Protein AF-C0QJQ2-F1 (afdb_monomer_lite)

Radius of gyration: 21.98 Å; chains: 1; bounding box: 46×37×66 Å

Secondary structure (DSSP, 8-state):
----HHHHHHHHHHHHHHHHHHHHHHHHHHHHHHHHSHHHHHHHS-HHHHHHHHHHHHHHHHHHHHHHHHHHHHHHHHHHHHHHHH-----GGGGTS-HHHHHHHHHHHHHHHHHHHHHHHHHHHHHHHHHHHHHHHS---

Foldseek 3Di:
DPPPVLVVLVVLLVVLVVQLVVLLVVLLVVLVVLLVCLPVCCVVDPLVVVLVVLVVSLVVSLVSNVVSLVSNVVSVVVSVVVCVVPDPDPPVPVVPDDPVVVVCVSCVVSVVSNCSSVVSSVVSSVSSVVSVVVCVVCVPD

Sequence (141 aa):
MDVDCLAFFQDRMSRAYEEQIWAVAIVAGMNAFIATQEGQLLEAFKYRTTVICVSFISILAILFVWSRHLIFIHYDAIVKTAFVKEANYSINFKQAIPAYLEFLVRISGVSFYTVVILGMAIIAIKRLYLQNKQNVAEPSA

Structure (mmCIF, N/CA/C/O backbone):
data_AF-C0QJQ2-F1
#
_entry.id   AF-C0QJQ2-F1
#
loop_
_atom_site.group_PDB
_atom_site.id
_atom_site.type_symbol
_atom_site.label_atom_id
_atom_site.label_alt_id
_atom_site.label_comp_id
_atom_site.label_asym_id
_atom_site.label_entity_id
_atom_site.label_seq_id
_atom_site.pdbx_PDB_ins_code
_atom_site.Cartn_x
_atom_site.Cartn_y
_atom_site.Cartn_z
_atom_site.occupancy
_atom_site.B_iso_or_equiv
_atom_site.auth_seq_id
_atom_site.auth_comp_id
_atom_site.auth_asym_id
_atom_site.auth_atom_id
_atom_site.pdbx_PDB_model_num
ATOM 1 N N . MET A 1 1 ? 19.125 -17.039 -31.290 1.00 41.16 1 MET A N 1
ATOM 2 C CA . MET A 1 1 ? 17.825 -16.595 -30.753 1.00 41.16 1 MET A CA 1
ATOM 3 C C . MET A 1 1 ? 18.137 -15.390 -29.899 1.00 41.16 1 MET A C 1
ATOM 5 O O . MET A 1 1 ? 18.496 -15.563 -28.741 1.00 41.16 1 MET A O 1
ATOM 9 N N . ASP A 1 2 ? 18.119 -14.202 -30.496 1.00 47.88 2 ASP A N 1
ATOM 10 C CA . ASP A 1 2 ? 18.153 -12.977 -29.709 1.00 47.88 2 ASP A CA 1
ATOM 11 C C . ASP A 1 2 ? 16.821 -12.924 -28.978 1.00 47.88 2 ASP A C 1
ATOM 13 O O . ASP A 1 2 ? 15.770 -12.693 -29.575 1.00 47.88 2 ASP A O 1
ATOM 17 N N . VAL A 1 3 ? 16.844 -13.284 -27.695 1.00 55.41 3 VAL A N 1
ATOM 18 C CA . VAL A 1 3 ? 15.756 -12.907 -26.803 1.00 55.41 3 VAL A CA 1
ATOM 19 C C . VAL A 1 3 ? 15.685 -11.398 -26.930 1.00 55.41 3 VAL A C 1
ATOM 21 O O . VAL A 1 3 ? 16.677 -10.726 -26.655 1.00 55.41 3 VAL A O 1
ATOM 24 N N . ASP A 1 4 ? 14.555 -10.892 -27.413 1.00 77.00 4 ASP A N 1
ATOM 25 C CA . ASP A 1 4 ? 14.308 -9.462 -27.497 1.00 77.00 4 ASP A CA 1
ATOM 26 C C . ASP A 1 4 ? 14.350 -8.909 -26.064 1.00 77.00 4 ASP A C 1
ATOM 28 O O . ASP A 1 4 ? 13.375 -8.961 -25.308 1.00 77.00 4 ASP A O 1
ATOM 32 N N . CYS A 1 5 ? 15.547 -8.495 -25.638 1.00 72.31 5 CYS A N 1
ATOM 33 C CA . CYS A 1 5 ? 15.831 -8.041 -24.283 1.00 72.31 5 CYS A CA 1
ATOM 34 C C . CYS A 1 5 ? 14.902 -6.884 -23.908 1.00 72.31 5 CYS A C 1
ATOM 36 O O . CYS A 1 5 ? 14.508 -6.758 -22.749 1.00 72.31 5 CYS A O 1
ATOM 38 N N . LEU A 1 6 ? 14.505 -6.077 -24.896 1.00 75.56 6 LEU A N 1
ATOM 39 C CA . LEU A 1 6 ? 13.542 -5.007 -24.718 1.00 75.56 6 LEU A CA 1
ATOM 40 C C . LEU A 1 6 ? 12.157 -5.558 -24.362 1.00 75.56 6 LEU A C 1
ATOM 42 O O . LEU A 1 6 ? 11.566 -5.092 -23.388 1.00 75.56 6 LEU A O 1
ATOM 46 N N . ALA A 1 7 ? 11.668 -6.568 -25.085 1.00 80.56 7 ALA A N 1
ATOM 47 C CA . ALA A 1 7 ? 10.395 -7.219 -24.775 1.00 80.56 7 ALA A CA 1
ATOM 48 C C . ALA A 1 7 ? 10.395 -7.842 -23.366 1.00 80.56 7 ALA A C 1
ATOM 50 O O . ALA A 1 7 ? 9.421 -7.709 -22.625 1.00 80.56 7 ALA A O 1
ATOM 51 N N . PHE A 1 8 ? 11.510 -8.452 -22.948 1.00 81.69 8 PHE A N 1
ATOM 52 C CA . PHE A 1 8 ? 11.658 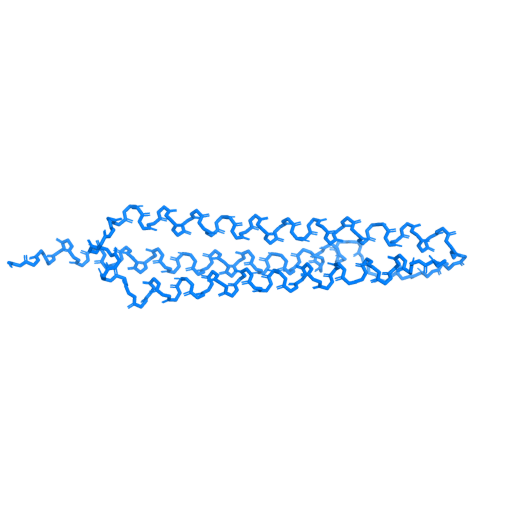-8.974 -21.585 1.00 81.69 8 PHE A CA 1
ATOM 53 C C . PHE A 1 8 ? 11.590 -7.866 -20.518 1.00 81.69 8 PHE A C 1
ATOM 55 O O . PHE A 1 8 ? 10.910 -8.020 -19.499 1.00 81.69 8 PHE A O 1
ATOM 62 N N . PHE A 1 9 ? 12.259 -6.729 -20.739 1.00 80.69 9 PHE A N 1
ATOM 63 C CA . PHE A 1 9 ? 12.199 -5.597 -19.810 1.00 80.69 9 PHE A CA 1
ATOM 64 C C . PHE A 1 9 ? 10.805 -4.963 -19.757 1.00 80.69 9 PHE A C 1
ATOM 66 O O . PHE A 1 9 ? 10.343 -4.606 -18.672 1.00 80.69 9 PHE A O 1
ATOM 73 N N . GLN A 1 10 ? 10.112 -4.869 -20.893 1.00 80.19 10 GLN A N 1
ATOM 74 C CA . GLN A 1 10 ? 8.731 -4.388 -20.958 1.00 80.19 10 GLN A CA 1
ATOM 75 C C . GLN A 1 10 ? 7.762 -5.299 -20.192 1.00 80.19 10 GLN A C 1
ATOM 77 O O . GLN A 1 10 ? 6.986 -4.794 -19.379 1.00 80.19 10 GLN A O 1
ATOM 82 N N . ASP A 1 11 ? 7.855 -6.625 -20.357 1.00 85.88 11 ASP A N 1
ATOM 83 C CA . ASP A 1 11 ? 7.065 -7.589 -19.572 1.00 85.88 11 ASP A CA 1
ATOM 84 C C . ASP A 1 11 ? 7.326 -7.426 -18.068 1.00 85.88 11 ASP A C 1
ATOM 86 O O . ASP A 1 11 ? 6.391 -7.352 -17.266 1.00 85.88 11 ASP A O 1
ATOM 90 N N . ARG A 1 12 ? 8.593 -7.271 -17.659 1.00 83.69 12 ARG A N 1
ATOM 91 C CA . ARG A 1 12 ? 8.919 -7.058 -16.243 1.00 83.69 12 ARG A CA 1
ATOM 92 C C . ARG A 1 12 ? 8.395 -5.751 -15.672 1.00 83.69 12 ARG A C 1
ATOM 94 O O . ARG A 1 12 ? 7.952 -5.759 -14.523 1.00 83.69 12 ARG A O 1
ATOM 101 N N . MET A 1 13 ? 8.395 -4.669 -16.445 1.00 80.44 13 MET A N 1
ATOM 102 C CA . MET A 1 13 ? 7.765 -3.416 -16.027 1.00 80.44 13 MET A CA 1
ATOM 103 C C . MET A 1 13 ? 6.247 -3.572 -15.862 1.00 80.44 13 MET A C 1
ATOM 105 O O . MET A 1 13 ? 5.710 -3.115 -14.854 1.00 80.44 13 MET A O 1
ATOM 109 N N . SER A 1 14 ? 5.569 -4.264 -16.789 1.00 85.25 14 SER A N 1
ATOM 110 C CA . SER A 1 14 ? 4.122 -4.521 -16.694 1.00 85.25 14 SER A CA 1
ATOM 111 C C . SER A 1 14 ? 3.771 -5.329 -15.444 1.00 85.25 14 SER A C 1
ATOM 113 O O . SER A 1 14 ? 2.904 -4.938 -14.664 1.00 85.25 14 SER A O 1
ATOM 115 N N . A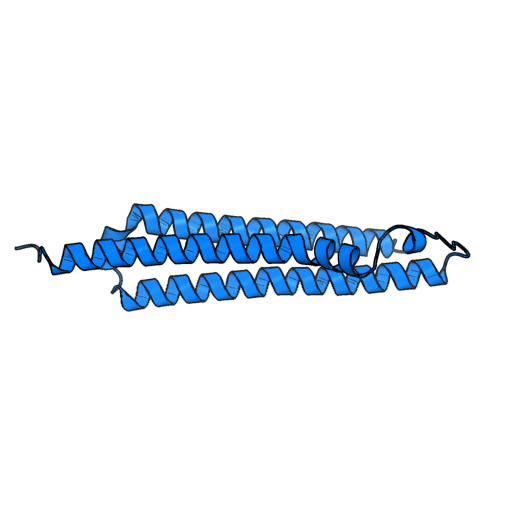RG A 1 15 ? 4.507 -6.417 -15.185 1.00 86.75 15 ARG A N 1
ATOM 116 C CA . ARG A 1 15 ? 4.280 -7.252 -13.995 1.00 86.75 15 ARG A CA 1
ATOM 117 C C . ARG A 1 15 ? 4.531 -6.497 -12.695 1.00 86.75 15 ARG A C 1
ATOM 119 O O . ARG A 1 15 ? 3.767 -6.653 -11.751 1.00 86.75 15 ARG A O 1
ATOM 126 N N . ALA A 1 16 ? 5.570 -5.660 -12.643 1.00 83.75 16 ALA A N 1
ATOM 127 C CA . ALA A 1 16 ? 5.857 -4.853 -11.458 1.00 83.75 16 ALA A CA 1
ATOM 128 C C . ALA A 1 16 ? 4.707 -3.888 -11.125 1.00 83.75 16 ALA A C 1
ATOM 130 O O . ALA A 1 16 ? 4.408 -3.674 -9.950 1.00 83.75 16 ALA A O 1
ATOM 131 N N . TYR A 1 17 ? 4.049 -3.336 -12.147 1.00 82.94 17 TYR A N 1
ATOM 132 C CA . TYR A 1 17 ? 2.863 -2.501 -11.984 1.00 82.94 17 TYR A CA 1
ATOM 133 C C . TYR A 1 17 ? 1.649 -3.302 -11.483 1.00 82.94 17 TYR A C 1
ATOM 135 O O . TYR A 1 17 ? 1.009 -2.905 -10.508 1.00 82.94 17 TYR A O 1
ATOM 143 N N . GLU A 1 18 ? 1.365 -4.463 -12.078 1.00 88.25 18 GLU A N 1
ATOM 144 C CA . GLU A 1 18 ? 0.281 -5.350 -11.626 1.00 88.25 18 GLU A CA 1
ATOM 145 C C . GLU A 1 18 ? 0.466 -5.795 -10.169 1.00 88.25 18 GLU A C 1
ATOM 147 O O . GLU A 1 18 ? -0.480 -5.776 -9.379 1.00 88.25 18 GLU A O 1
ATOM 152 N N . GLU A 1 19 ? 1.695 -6.140 -9.779 1.00 87.06 19 GLU A N 1
ATOM 153 C CA . GLU A 1 19 ? 2.040 -6.512 -8.405 1.00 87.06 19 GLU A CA 1
ATOM 154 C C . GLU A 1 19 ? 1.733 -5.377 -7.410 1.00 87.06 19 GLU A C 1
ATOM 156 O O . GLU A 1 19 ? 1.251 -5.646 -6.307 1.00 87.06 19 GLU A O 1
ATOM 161 N N . GLN A 1 20 ? 1.961 -4.109 -7.781 1.00 88.12 20 GLN A N 1
ATOM 162 C CA . GLN A 1 20 ? 1.605 -2.954 -6.944 1.00 88.12 20 GLN A CA 1
ATOM 163 C C . GLN A 1 20 ? 0.089 -2.830 -6.757 1.00 88.12 20 GLN A C 1
ATOM 165 O O . GLN A 1 20 ? -0.364 -2.628 -5.628 1.00 88.12 20 GLN A O 1
ATOM 170 N N . ILE A 1 21 ? -0.694 -2.984 -7.831 1.00 89.00 21 ILE A N 1
ATOM 171 C CA . ILE A 1 21 ? -2.163 -2.942 -7.762 1.00 89.00 21 ILE A CA 1
ATOM 172 C C . ILE A 1 21 ? -2.679 -4.037 -6.830 1.00 89.00 21 ILE A C 1
ATOM 174 O O . ILE A 1 21 ? -3.484 -3.759 -5.940 1.00 89.00 21 ILE A O 1
ATOM 178 N N . TRP A 1 22 ? -2.193 -5.268 -6.998 1.00 91.12 22 TRP A N 1
ATOM 179 C CA . TRP A 1 22 ? -2.605 -6.392 -6.162 1.00 91.12 22 TRP A CA 1
ATOM 180 C C . TRP A 1 22 ? -2.245 -6.188 -4.693 1.00 91.12 22 TRP A C 1
ATOM 182 O O . TRP A 1 22 ? -3.075 -6.455 -3.826 1.00 91.12 22 TRP A O 1
ATOM 192 N N . ALA A 1 23 ? -1.057 -5.657 -4.396 1.00 88.81 23 ALA A N 1
ATOM 193 C CA . ALA A 1 23 ? -0.673 -5.334 -3.024 1.00 88.81 23 ALA A CA 1
ATOM 194 C C . ALA A 1 23 ? -1.642 -4.325 -2.385 1.00 88.81 23 ALA A C 1
ATOM 196 O O . ALA A 1 23 ? -2.105 -4.531 -1.262 1.00 88.81 23 ALA A O 1
ATOM 197 N N . VAL A 1 24 ? -2.005 -3.265 -3.112 1.00 91.06 24 VAL A N 1
ATOM 198 C CA . VAL A 1 24 ? -2.963 -2.256 -2.633 1.00 91.06 24 VAL A CA 1
ATOM 199 C C . VAL A 1 24 ? -4.355 -2.862 -2.445 1.00 91.06 24 VAL A C 1
ATOM 201 O O . VAL A 1 24 ? -4.989 -2.605 -1.422 1.00 91.06 24 VAL A O 1
ATOM 204 N N . ALA A 1 25 ? -4.814 -3.703 -3.375 1.00 91.56 25 ALA A N 1
ATOM 205 C CA . ALA A 1 25 ? -6.110 -4.375 -3.291 1.00 91.56 25 ALA A CA 1
ATOM 206 C C . ALA A 1 25 ? -6.203 -5.320 -2.080 1.00 91.56 25 ALA A C 1
ATOM 208 O O . ALA A 1 25 ? -7.208 -5.309 -1.370 1.00 91.56 25 ALA A O 1
ATOM 209 N N . ILE A 1 26 ? -5.144 -6.087 -1.797 1.00 91.69 26 ILE A N 1
ATOM 210 C CA . ILE A 1 26 ? -5.076 -6.972 -0.624 1.00 91.69 26 ILE A CA 1
ATOM 211 C C . ILE 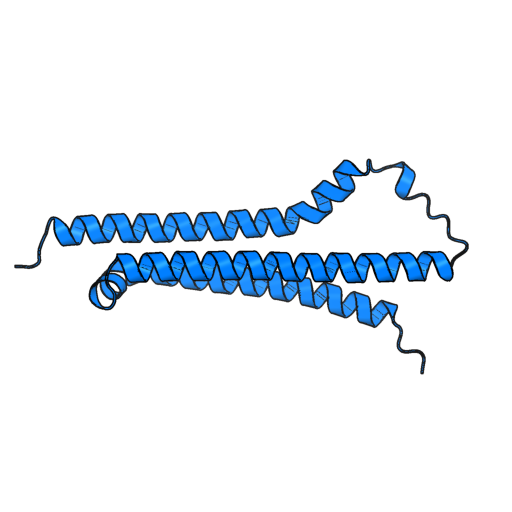A 1 26 ? -5.180 -6.151 0.663 1.00 91.69 26 ILE A C 1
ATOM 213 O O . ILE A 1 26 ? -6.006 -6.451 1.522 1.00 91.69 26 ILE A O 1
ATOM 217 N N . VAL A 1 27 ? -4.398 -5.076 0.787 1.00 92.69 27 VAL A N 1
ATOM 218 C CA . VAL A 1 27 ? -4.422 -4.210 1.977 1.00 92.69 27 VAL A CA 1
ATOM 219 C C . VAL A 1 27 ? -5.774 -3.519 2.142 1.00 92.69 27 VAL A C 1
ATOM 221 O O . VAL A 1 27 ? -6.269 -3.396 3.263 1.00 92.69 27 VAL A O 1
ATOM 224 N N . ALA A 1 28 ? -6.398 -3.096 1.042 1.00 90.50 28 ALA A N 1
ATOM 225 C CA . ALA A 1 28 ? -7.745 -2.542 1.061 1.00 90.50 28 ALA A CA 1
ATOM 226 C C . ALA A 1 28 ? -8.765 -3.568 1.573 1.00 90.50 28 ALA A C 1
ATOM 228 O O . ALA A 1 28 ? -9.539 -3.255 2.478 1.00 90.50 28 ALA A O 1
ATOM 229 N N . GLY A 1 29 ? -8.719 -4.803 1.065 1.00 91.38 29 GLY A N 1
ATOM 230 C CA . GLY A 1 29 ? -9.573 -5.901 1.522 1.00 91.38 29 GLY A CA 1
ATOM 231 C C . GLY A 1 29 ? -9.377 -6.227 3.004 1.00 91.38 29 GLY A C 1
ATOM 232 O O . GLY A 1 29 ? -10.352 -6.379 3.736 1.00 91.38 29 GLY A O 1
ATOM 233 N N . MET A 1 30 ? -8.130 -6.251 3.480 1.00 90.69 30 MET A N 1
ATOM 234 C CA . MET A 1 30 ? -7.819 -6.471 4.896 1.00 90.69 30 MET A CA 1
ATOM 235 C C . MET A 1 30 ? -8.361 -5.352 5.790 1.00 90.69 30 MET A C 1
ATOM 237 O O . MET A 1 30 ? -8.982 -5.629 6.815 1.00 90.69 30 MET A O 1
ATOM 241 N N . ASN A 1 31 ? -8.176 -4.088 5.403 1.00 89.06 31 ASN A N 1
ATOM 242 C CA . ASN A 1 31 ? -8.707 -2.955 6.162 1.00 89.06 31 ASN A CA 1
ATOM 243 C C . ASN A 1 31 ? -10.244 -2.920 6.144 1.00 89.06 31 ASN A C 1
ATOM 245 O O . ASN A 1 31 ? -10.856 -2.606 7.164 1.00 89.06 31 ASN A O 1
ATOM 249 N N . ALA A 1 32 ? -10.874 -3.294 5.027 1.00 88.25 32 ALA A N 1
ATOM 250 C CA . ALA A 1 32 ? -12.325 -3.448 4.941 1.00 88.25 32 ALA A CA 1
ATOM 251 C C . ALA A 1 32 ? -12.838 -4.579 5.851 1.00 88.25 32 ALA A C 1
ATOM 253 O O . ALA A 1 32 ? -13.847 -4.412 6.537 1.00 88.25 32 ALA A O 1
ATOM 254 N N . PHE A 1 33 ? -12.120 -5.703 5.919 1.00 89.94 33 PHE A N 1
ATOM 255 C CA . PHE A 1 33 ? -12.425 -6.788 6.851 1.00 89.94 33 PHE A CA 1
ATOM 256 C C . PHE A 1 33 ? -12.342 -6.318 8.309 1.00 89.94 33 PHE A C 1
ATOM 258 O O . PHE A 1 33 ? -13.275 -6.523 9.081 1.00 89.94 33 PHE A O 1
ATOM 265 N N . ILE A 1 34 ? -11.278 -5.602 8.680 1.00 89.25 34 ILE A N 1
ATOM 266 C CA . ILE A 1 34 ? -11.129 -5.049 10.035 1.00 89.25 34 ILE A CA 1
ATOM 267 C C . ILE A 1 34 ? -12.279 -4.105 10.377 1.00 89.25 34 ILE A C 1
ATOM 269 O O . ILE A 1 34 ? -12.842 -4.189 11.460 1.00 89.25 34 ILE A O 1
ATOM 273 N N . ALA A 1 35 ? -12.658 -3.241 9.438 1.00 85.19 35 ALA A N 1
ATOM 274 C CA . ALA A 1 35 ? -13.738 -2.282 9.616 1.00 85.19 35 ALA A CA 1
ATOM 275 C C . ALA A 1 35 ? -15.135 -2.929 9.718 1.00 85.19 35 ALA A C 1
ATOM 277 O O . ALA A 1 35 ? -16.072 -2.286 10.181 1.00 85.19 35 ALA A O 1
ATOM 278 N N . THR A 1 36 ? -15.307 -4.168 9.255 1.00 89.38 36 THR A N 1
ATOM 279 C CA . THR A 1 36 ? -16.592 -4.888 9.319 1.00 89.38 36 THR A CA 1
ATOM 280 C C . THR A 1 36 ? -16.665 -5.858 10.493 1.00 89.38 36 THR A C 1
ATOM 282 O O . THR A 1 36 ? -17.755 -6.092 11.002 1.00 89.38 36 THR A O 1
ATOM 285 N N . GLN A 1 37 ? -15.523 -6.373 10.958 1.00 91.25 37 GLN A N 1
ATOM 286 C CA . GLN A 1 37 ? -15.431 -7.366 12.034 1.00 91.25 37 GLN A CA 1
ATOM 287 C C . GLN A 1 37 ? -14.718 -6.837 13.289 1.00 91.25 37 GLN A C 1
ATOM 289 O O . GLN A 1 37 ? -14.157 -7.608 14.066 1.00 91.25 37 GLN A O 1
ATOM 294 N N . GLU A 1 38 ? -14.725 -5.519 13.504 1.00 88.06 38 GLU A N 1
ATOM 295 C CA . GLU A 1 38 ? -13.976 -4.845 14.576 1.00 88.06 38 GLU A CA 1
ATOM 296 C C . GLU A 1 38 ? -14.292 -5.370 15.985 1.00 88.06 38 GLU A C 1
ATOM 298 O O . GLU A 1 38 ? -13.371 -5.554 16.779 1.00 88.06 38 GLU A O 1
ATOM 303 N N . GLY A 1 39 ? -15.557 -5.685 16.285 1.00 85.25 39 GLY A N 1
ATOM 304 C CA . GLY A 1 39 ? -15.953 -6.264 17.574 1.00 85.25 39 GLY A CA 1
ATOM 305 C C . GLY A 1 39 ? -15.343 -7.649 17.817 1.00 85.25 39 GLY A C 1
ATOM 306 O O . GLY A 1 39 ? -14.661 -7.852 18.818 1.00 85.25 39 GLY A O 1
ATOM 307 N N . GLN A 1 40 ? -15.509 -8.567 16.858 1.00 89.31 40 GLN A N 1
ATOM 308 C CA . GLN A 1 40 ? -14.975 -9.936 16.934 1.00 89.31 40 GLN A CA 1
ATOM 309 C C . GLN A 1 40 ? -13.443 -9.947 16.976 1.00 89.31 40 GLN A C 1
ATOM 311 O O . GLN A 1 40 ? -12.830 -10.734 17.695 1.00 89.31 40 GLN A O 1
ATOM 316 N N . LEU A 1 41 ? -12.807 -9.044 16.223 1.00 88.31 41 LEU A N 1
ATOM 317 C CA . LEU A 1 41 ? -11.357 -8.879 16.229 1.00 88.31 41 LEU A CA 1
ATOM 318 C C . LEU A 1 41 ? -10.840 -8.414 17.584 1.00 88.31 41 LEU A C 1
ATOM 320 O O . LEU A 1 41 ? -9.795 -8.895 18.001 1.00 88.31 41 LEU A O 1
ATOM 324 N N . LEU A 1 42 ? -11.532 -7.491 18.254 1.00 89.38 42 LEU A N 1
ATOM 325 C CA . LEU A 1 42 ? -11.122 -7.000 19.572 1.00 89.38 42 LEU A CA 1
ATOM 326 C C . LEU A 1 42 ? -11.386 -8.005 20.698 1.00 89.38 42 LEU A C 1
ATOM 328 O O . LEU A 1 42 ? -10.676 -7.997 21.704 1.00 89.38 42 LEU A O 1
ATOM 332 N N . GLU A 1 43 ? -12.386 -8.865 20.526 1.00 87.88 43 GLU A N 1
ATOM 333 C CA . GLU A 1 43 ? -12.663 -9.977 21.433 1.00 87.88 43 GLU A CA 1
ATOM 334 C C . GLU A 1 43 ? -11.599 -11.077 21.304 1.00 87.88 43 GLU A C 1
ATOM 336 O O . GLU A 1 43 ? -11.015 -11.504 22.300 1.00 87.88 43 GLU A O 1
ATOM 341 N N . ALA A 1 44 ? -11.280 -11.486 20.072 1.00 89.31 44 ALA A N 1
ATOM 342 C CA . ALA A 1 44 ? -10.265 -12.503 19.806 1.00 89.31 44 ALA A CA 1
ATOM 343 C C . ALA A 1 44 ? -8.832 -11.991 20.045 1.00 89.31 44 ALA A C 1
ATOM 345 O O . ALA A 1 44 ? -7.966 -12.724 20.528 1.00 89.31 44 ALA A O 1
ATOM 346 N N . PHE A 1 45 ? -8.568 -10.726 19.711 1.00 84.19 45 PHE A N 1
ATOM 347 C CA . PHE A 1 45 ? -7.257 -10.093 19.802 1.00 84.19 45 PHE A CA 1
ATOM 348 C C . PHE A 1 45 ? -7.341 -8.777 20.574 1.00 84.19 45 PHE A C 1
ATOM 350 O O . PHE A 1 45 ? -8.101 -7.875 20.249 1.00 84.19 45 PHE A O 1
ATOM 357 N N . LYS A 1 46 ? -6.468 -8.595 21.567 1.00 88.69 46 LYS A N 1
ATOM 358 C CA . LYS A 1 46 ? -6.387 -7.331 22.316 1.00 88.69 46 LYS A CA 1
ATOM 359 C C . LYS A 1 46 ? -6.113 -6.152 21.373 1.00 88.69 46 LYS A C 1
ATOM 361 O O . LYS A 1 46 ? -5.237 -6.246 20.515 1.00 88.69 46 LYS A O 1
ATOM 366 N N . TYR A 1 47 ? -6.744 -5.003 21.634 1.00 89.06 47 TYR A N 1
ATOM 367 C CA . TYR A 1 47 ? -6.607 -3.761 20.852 1.00 89.06 47 TYR A CA 1
ATOM 368 C C . TYR A 1 47 ? -5.171 -3.441 20.407 1.00 89.06 47 TYR A C 1
ATOM 370 O O . TYR A 1 47 ? -4.922 -3.188 19.228 1.00 89.06 47 TYR A O 1
ATOM 378 N N . ARG A 1 48 ? -4.204 -3.490 21.337 1.00 91.00 48 ARG A N 1
ATOM 379 C CA . ARG A 1 48 ? -2.793 -3.186 21.034 1.00 91.00 48 ARG A CA 1
ATOM 380 C C . ARG A 1 48 ? -2.216 -4.108 19.961 1.00 91.00 48 ARG A C 1
ATOM 382 O O . ARG A 1 48 ? -1.513 -3.630 19.078 1.00 91.00 48 ARG A O 1
ATOM 389 N N . THR A 1 49 ? -2.519 -5.401 20.030 1.00 92.06 49 THR A N 1
ATOM 390 C CA . THR A 1 49 ? -2.038 -6.394 19.065 1.00 92.06 49 THR A CA 1
ATOM 391 C C . THR A 1 49 ? -2.617 -6.111 17.685 1.00 92.06 49 THR A C 1
ATOM 393 O O . THR A 1 49 ? -1.865 -6.019 16.719 1.00 92.06 49 THR A O 1
ATOM 396 N N . THR A 1 50 ? -3.927 -5.871 17.600 1.00 90.94 50 THR A N 1
ATOM 397 C CA . THR A 1 50 ? -4.607 -5.577 16.332 1.00 90.94 50 THR A CA 1
ATOM 398 C C . THR A 1 50 ? -4.040 -4.318 15.671 1.00 90.94 50 THR A C 1
ATOM 400 O O . THR A 1 50 ? -3.718 -4.340 14.485 1.00 90.94 50 THR A O 1
ATOM 403 N N . VAL A 1 51 ? -3.809 -3.243 16.435 1.00 93.06 51 VAL A N 1
ATOM 404 C CA . VAL A 1 51 ? -3.197 -2.003 15.917 1.00 93.06 51 VAL A CA 1
ATOM 405 C C . VAL A 1 51 ? -1.766 -2.225 15.417 1.00 93.06 51 VAL A C 1
ATOM 407 O O . VAL A 1 51 ? -1.405 -1.708 14.356 1.00 93.06 51 VAL A O 1
ATOM 410 N N . ILE A 1 52 ? -0.952 -3.001 16.143 1.00 93.94 52 ILE A N 1
ATOM 411 C CA . ILE A 1 52 ? 0.413 -3.341 15.715 1.00 93.94 52 ILE A CA 1
ATOM 412 C C . ILE A 1 52 ? 0.374 -4.114 14.394 1.00 93.94 52 ILE A C 1
ATOM 414 O O . ILE A 1 52 ? 1.111 -3.764 13.475 1.00 93.94 52 ILE A O 1
ATOM 418 N N . CYS A 1 53 ? -0.508 -5.109 14.263 1.00 92.06 53 CYS A N 1
ATOM 419 C CA . CYS A 1 53 ? -0.655 -5.888 13.034 1.00 92.06 53 CYS A CA 1
ATOM 420 C C . CYS A 1 53 ? -1.042 -5.006 11.839 1.00 92.06 53 CYS A C 1
ATOM 422 O O . CYS A 1 53 ? -0.381 -5.068 10.803 1.00 92.06 53 CYS A O 1
ATOM 424 N N . VAL A 1 54 ? -2.053 -4.143 11.992 1.00 92.69 54 VAL A N 1
ATOM 425 C CA . VAL A 1 54 ? -2.479 -3.207 10.933 1.00 92.69 54 VAL A CA 1
ATOM 426 C C . VAL A 1 54 ? -1.336 -2.292 10.512 1.00 92.69 54 VAL A C 1
ATOM 428 O O . VAL A 1 54 ? -1.070 -2.137 9.318 1.00 92.69 54 VAL A O 1
ATOM 431 N N . SER A 1 55 ? -0.628 -1.720 11.485 1.00 93.62 55 SER A N 1
ATOM 432 C CA . SER A 1 55 ? 0.499 -0.821 11.226 1.00 93.62 55 SER A CA 1
ATOM 433 C C . SER A 1 55 ? 1.631 -1.546 10.498 1.00 93.62 55 SER A C 1
ATOM 435 O O . SER A 1 55 ? 2.140 -1.053 9.494 1.00 93.62 55 SER A O 1
ATOM 437 N N . PHE A 1 56 ? 1.989 -2.745 10.959 1.00 94.94 56 PHE A N 1
ATOM 438 C CA . PHE A 1 56 ? 3.060 -3.551 10.381 1.00 94.94 56 PHE A CA 1
ATOM 439 C C . PHE A 1 56 ? 2.758 -3.965 8.937 1.00 94.94 56 PHE A C 1
ATOM 441 O O . PHE A 1 56 ? 3.590 -3.762 8.055 1.00 94.94 56 PHE A O 1
ATOM 448 N N . ILE A 1 57 ? 1.551 -4.473 8.671 1.00 93.62 57 ILE A N 1
ATOM 449 C CA . ILE A 1 57 ? 1.119 -4.859 7.320 1.00 93.62 57 ILE A CA 1
ATOM 450 C C . ILE A 1 57 ? 1.102 -3.646 6.386 1.00 93.62 57 ILE A C 1
ATOM 452 O O . ILE A 1 57 ? 1.558 -3.738 5.248 1.00 93.62 57 ILE A O 1
ATOM 456 N N . SER A 1 58 ? 0.640 -2.492 6.872 1.00 93.56 58 SER A N 1
ATOM 457 C CA . SER A 1 58 ? 0.612 -1.259 6.079 1.00 93.56 58 SER A CA 1
ATOM 458 C C . SER A 1 58 ? 2.021 -0.785 5.715 1.00 93.56 58 SER A C 1
ATOM 460 O O . SER A 1 58 ? 2.270 -0.431 4.565 1.00 93.56 58 SER A O 1
ATOM 462 N N . ILE A 1 59 ? 2.970 -0.838 6.658 1.00 95.12 59 ILE A N 1
ATOM 463 C CA . ILE A 1 59 ? 4.381 -0.516 6.397 1.00 95.12 59 ILE A CA 1
ATOM 464 C C . ILE A 1 59 ? 4.982 -1.498 5.387 1.00 95.12 59 ILE A C 1
ATOM 466 O O . ILE A 1 59 ? 5.626 -1.065 4.433 1.00 95.12 59 ILE A O 1
ATOM 470 N N . LEU A 1 60 ? 4.750 -2.805 5.550 1.00 95.06 60 LEU A N 1
ATOM 471 C CA . LEU A 1 60 ? 5.228 -3.815 4.602 1.00 95.06 60 LEU A CA 1
ATOM 472 C C . LEU A 1 60 ? 4.675 -3.592 3.194 1.00 95.06 60 LEU A C 1
ATOM 474 O O . LEU A 1 60 ? 5.420 -3.706 2.224 1.00 95.06 60 LEU A O 1
ATOM 478 N N . ALA A 1 61 ? 3.399 -3.236 3.073 1.00 93.25 61 ALA A N 1
ATOM 479 C CA . ALA A 1 61 ? 2.793 -2.935 1.786 1.00 93.25 61 ALA A CA 1
ATOM 480 C C . ALA A 1 61 ? 3.410 -1.695 1.133 1.00 93.25 61 ALA A C 1
ATOM 482 O O . ALA A 1 61 ? 3.710 -1.720 -0.058 1.00 93.25 61 ALA A O 1
ATOM 483 N N . ILE A 1 62 ? 3.666 -0.635 1.906 1.00 95.31 62 ILE A N 1
ATOM 484 C CA . ILE A 1 62 ? 4.375 0.550 1.409 1.00 95.31 62 ILE A CA 1
ATOM 485 C C . ILE A 1 62 ? 5.767 0.142 0.917 1.00 95.31 62 ILE A C 1
ATOM 487 O O . ILE A 1 62 ? 6.100 0.398 -0.238 1.00 95.31 62 ILE A O 1
ATOM 491 N N . LEU A 1 63 ? 6.554 -0.560 1.737 1.00 95.25 63 LEU A N 1
ATOM 492 C CA . LEU A 1 63 ? 7.884 -1.038 1.344 1.00 95.25 63 LEU A CA 1
ATOM 493 C C . LEU A 1 63 ? 7.836 -1.895 0.073 1.00 95.25 63 LEU A C 1
ATOM 495 O O . LEU A 1 63 ? 8.684 -1.739 -0.805 1.00 95.25 63 LEU A O 1
ATOM 499 N N . PHE A 1 64 ? 6.821 -2.749 -0.065 1.00 93.31 64 PHE A N 1
ATOM 500 C CA . PHE A 1 64 ? 6.605 -3.543 -1.266 1.00 93.31 64 PHE A CA 1
ATOM 501 C C . PHE A 1 64 ? 6.354 -2.662 -2.496 1.00 93.31 64 PHE A C 1
ATOM 503 O O . PHE A 1 64 ? 7.058 -2.816 -3.495 1.00 93.31 64 PHE A O 1
ATOM 510 N N . VAL A 1 65 ? 5.427 -1.699 -2.433 1.00 93.44 65 VAL A N 1
ATOM 511 C CA . VAL A 1 65 ? 5.157 -0.782 -3.557 1.00 93.44 65 VAL A CA 1
ATOM 512 C C . VAL A 1 65 ? 6.427 -0.026 -3.957 1.00 93.44 65 VAL A C 1
ATOM 514 O O . VAL A 1 65 ? 6.756 0.041 -5.146 1.00 93.44 65 VAL A O 1
ATOM 517 N N . TRP A 1 66 ? 7.179 0.480 -2.977 1.00 93.44 66 TRP A N 1
ATOM 518 C CA . TRP A 1 66 ? 8.445 1.173 -3.211 1.00 93.44 66 TRP A CA 1
ATOM 519 C C . TRP A 1 66 ? 9.503 0.258 -3.837 1.00 93.44 66 TRP A C 1
ATOM 521 O O . TRP A 1 66 ? 10.160 0.661 -4.793 1.00 93.44 66 TRP A O 1
ATOM 531 N N . SER A 1 67 ? 9.627 -0.993 -3.388 1.00 92.62 67 SER A N 1
ATOM 532 C CA . SER A 1 67 ? 10.543 -1.967 -4.001 1.00 92.62 67 SER A CA 1
ATOM 533 C C . SER A 1 67 ? 10.219 -2.229 -5.476 1.00 92.62 67 SER A C 1
ATOM 535 O O . SER A 1 67 ? 11.123 -2.269 -6.309 1.00 92.62 67 SER A O 1
ATOM 537 N N . ARG A 1 68 ? 8.930 -2.312 -5.835 1.00 89.62 68 ARG A N 1
ATOM 538 C CA . ARG A 1 68 ? 8.489 -2.467 -7.230 1.00 89.62 68 ARG A CA 1
ATOM 539 C C . ARG A 1 68 ? 8.791 -1.223 -8.056 1.00 89.62 68 ARG A C 1
ATOM 541 O O . ARG A 1 68 ? 9.204 -1.337 -9.206 1.00 89.62 68 ARG A O 1
ATOM 548 N N . HIS A 1 69 ? 8.673 -0.042 -7.452 1.00 88.88 69 HIS A N 1
ATOM 549 C CA . HIS A 1 69 ? 9.058 1.205 -8.102 1.00 88.88 69 HIS A CA 1
ATOM 550 C C . HIS A 1 69 ? 10.574 1.278 -8.359 1.00 88.88 69 HIS A C 1
ATOM 552 O O . HIS A 1 69 ? 10.994 1.688 -9.438 1.00 88.88 69 HIS A O 1
ATOM 558 N N . LEU A 1 70 ? 11.403 0.813 -7.419 1.00 88.56 70 LEU A N 1
ATOM 559 C CA . LEU A 1 70 ? 12.853 0.715 -7.618 1.00 88.56 70 LEU A CA 1
ATOM 560 C C . LEU A 1 70 ? 13.217 -0.263 -8.741 1.00 88.56 70 LEU A C 1
ATOM 562 O O . LEU A 1 70 ? 14.095 0.037 -9.549 1.00 88.56 70 LEU A O 1
ATOM 566 N N . ILE A 1 71 ? 12.517 -1.398 -8.833 1.00 86.69 71 ILE A N 1
ATOM 567 C CA . ILE A 1 71 ? 12.674 -2.354 -9.937 1.00 86.69 71 ILE A CA 1
ATOM 568 C C . ILE A 1 71 ? 12.331 -1.690 -11.278 1.00 86.69 71 ILE A C 1
ATOM 570 O O . ILE A 1 71 ? 13.096 -1.815 -12.233 1.00 86.69 71 ILE A O 1
ATOM 574 N N . PHE A 1 72 ? 11.227 -0.941 -11.342 1.00 84.88 72 PHE A N 1
ATOM 575 C CA . PHE A 1 72 ? 10.860 -0.172 -12.530 1.00 84.88 72 PHE A CA 1
ATOM 576 C C . PHE A 1 72 ? 11.963 0.820 -12.932 1.00 84.88 72 PHE A C 1
ATOM 578 O O . PHE A 1 72 ? 12.384 0.816 -14.085 1.00 84.88 72 PHE A O 1
ATOM 585 N N . ILE A 1 73 ? 12.489 1.612 -11.988 1.00 85.44 73 ILE A N 1
ATOM 586 C CA . ILE A 1 73 ? 13.579 2.569 -12.254 1.00 85.44 73 ILE A CA 1
ATOM 587 C C . ILE A 1 73 ? 14.826 1.852 -12.787 1.00 85.44 73 ILE A C 1
ATOM 589 O O . ILE A 1 73 ? 15.464 2.334 -13.723 1.00 85.44 73 ILE A O 1
ATOM 593 N N . HIS A 1 74 ? 15.177 0.706 -12.202 1.00 86.62 74 HIS A N 1
ATOM 594 C CA . HIS A 1 74 ? 16.333 -0.076 -12.623 1.00 86.62 74 HIS A CA 1
ATOM 595 C C . HIS A 1 74 ? 16.205 -0.548 -14.078 1.00 86.62 74 HIS A C 1
ATOM 597 O O . HIS A 1 74 ? 17.118 -0.331 -14.876 1.00 86.62 74 HIS A O 1
ATOM 603 N N . TYR A 1 75 ? 15.065 -1.136 -14.449 1.00 80.44 75 TYR A N 1
ATOM 604 C CA . TYR A 1 75 ? 14.845 -1.614 -15.816 1.00 80.44 75 TYR A CA 1
ATOM 605 C C . TYR A 1 75 ? 14.669 -0.474 -16.828 1.00 80.44 75 TYR A C 1
ATOM 607 O O . TYR A 1 75 ? 15.211 -0.564 -17.927 1.00 80.44 75 TYR A O 1
ATOM 615 N N . ASP A 1 76 ? 14.014 0.629 -16.457 1.00 81.88 76 ASP A N 1
ATOM 616 C CA . ASP A 1 76 ? 13.916 1.837 -17.290 1.00 81.88 76 ASP A CA 1
ATOM 617 C C . ASP A 1 76 ? 15.306 2.427 -17.600 1.00 81.88 76 ASP A C 1
ATOM 619 O O . ASP A 1 76 ? 15.592 2.805 -18.739 1.00 81.88 76 ASP A O 1
ATOM 623 N N . ALA A 1 77 ? 16.216 2.439 -16.618 1.00 81.88 77 ALA A N 1
ATOM 624 C CA . ALA A 1 77 ? 17.600 2.855 -16.833 1.00 81.88 77 ALA A CA 1
ATOM 625 C C . ALA A 1 77 ? 18.333 1.931 -17.821 1.00 81.88 77 ALA A C 1
ATOM 627 O O . ALA A 1 77 ? 18.991 2.422 -18.740 1.00 81.88 77 ALA A O 1
ATOM 628 N N . ILE A 1 78 ? 18.185 0.608 -17.683 1.00 81.12 78 ILE A N 1
ATOM 629 C CA . ILE A 1 78 ? 18.802 -0.365 -18.599 1.00 81.12 78 ILE A CA 1
ATOM 630 C C . ILE A 1 78 ? 18.276 -0.172 -20.025 1.00 81.12 78 ILE A C 1
ATOM 632 O O . ILE A 1 78 ? 19.076 -0.027 -20.951 1.00 81.12 78 ILE A O 1
ATOM 636 N N . VAL A 1 79 ? 16.955 -0.087 -20.201 1.00 77.81 79 VAL A N 1
ATOM 637 C CA . VAL A 1 79 ? 16.309 0.125 -21.505 1.00 77.81 79 VAL A CA 1
ATOM 638 C C . VAL A 1 79 ? 16.838 1.393 -22.173 1.00 77.81 79 VAL A C 1
ATOM 640 O O . VAL A 1 79 ? 17.259 1.359 -23.328 1.00 77.81 79 VAL A O 1
ATOM 643 N N . LYS A 1 80 ? 16.923 2.505 -21.435 1.00 75.19 80 LYS A N 1
ATOM 644 C CA . LYS A 1 80 ? 17.488 3.758 -21.956 1.00 75.19 80 LYS A CA 1
ATOM 645 C C . LYS A 1 80 ? 18.942 3.619 -22.383 1.00 75.19 80 LYS A C 1
ATOM 647 O O . LYS A 1 80 ? 19.315 4.154 -23.423 1.00 75.19 80 LYS A O 1
ATOM 652 N N . THR A 1 81 ? 19.767 2.908 -21.613 1.00 75.81 81 THR A N 1
ATOM 653 C CA . THR A 1 81 ? 21.169 2.684 -22.001 1.00 75.81 81 THR A CA 1
ATOM 654 C C . THR A 1 81 ? 21.308 1.793 -23.233 1.00 75.81 81 THR A C 1
ATOM 656 O O . THR A 1 81 ? 22.224 2.018 -24.019 1.00 75.81 81 THR A O 1
ATOM 659 N N . ALA A 1 82 ? 20.411 0.822 -23.432 1.00 70.69 82 ALA A N 1
ATOM 660 C CA . ALA A 1 82 ? 20.392 -0.027 -24.621 1.00 70.69 82 ALA A CA 1
ATOM 661 C C . ALA A 1 82 ? 19.996 0.775 -25.874 1.00 70.69 82 ALA A C 1
ATOM 663 O O . ALA A 1 82 ? 20.724 0.762 -26.863 1.00 70.69 82 ALA A O 1
ATOM 664 N N . PHE A 1 83 ? 18.932 1.583 -25.791 1.00 68.06 83 PHE A N 1
ATOM 665 C CA . PHE A 1 83 ? 18.494 2.447 -26.895 1.00 68.06 83 PHE A CA 1
ATOM 666 C C . PHE A 1 83 ? 19.536 3.494 -27.308 1.00 68.06 83 PHE A C 1
ATOM 668 O O . PHE A 1 83 ? 19.695 3.762 -28.495 1.00 68.06 83 PHE A O 1
ATOM 675 N N . VAL A 1 84 ? 20.273 4.070 -26.352 1.00 67.75 84 VAL A N 1
ATOM 676 C CA . VAL A 1 84 ? 21.360 5.023 -26.651 1.00 67.75 84 VAL A CA 1
ATOM 677 C C . VAL A 1 84 ? 22.545 4.342 -27.350 1.00 67.75 84 VAL A C 1
ATOM 679 O O . VAL A 1 84 ? 23.273 5.000 -28.086 1.00 67.75 84 VAL A O 1
ATOM 682 N N . LYS A 1 85 ? 22.751 3.037 -27.135 1.00 62.06 85 LYS A N 1
ATOM 683 C CA . LYS A 1 85 ? 23.840 2.274 -27.765 1.00 62.06 85 LYS A CA 1
ATOM 684 C C . LYS A 1 85 ? 23.502 1.795 -29.175 1.00 62.06 85 LYS A C 1
ATOM 686 O O . LYS A 1 85 ? 24.397 1.760 -30.011 1.00 62.06 85 LYS A O 1
ATOM 691 N N . GLU A 1 86 ? 22.250 1.425 -29.436 1.00 59.28 86 GLU A N 1
ATOM 692 C CA . GLU A 1 86 ? 21.834 0.892 -30.743 1.00 59.28 86 GLU A CA 1
ATOM 693 C C . GLU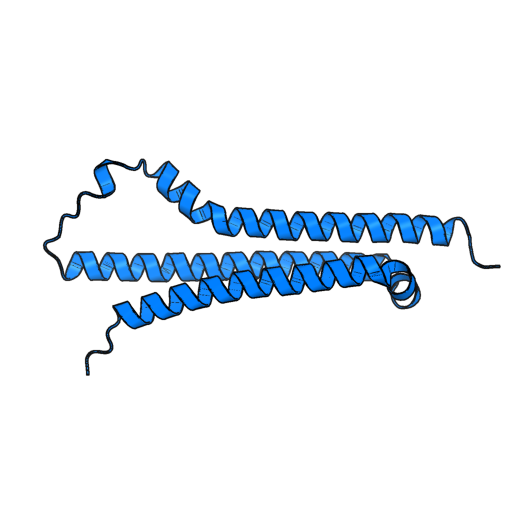 A 1 86 ? 21.424 1.969 -31.750 1.00 59.28 86 GLU A C 1
ATOM 695 O O . GLU A 1 86 ? 21.427 1.716 -32.954 1.00 59.28 86 GLU A O 1
ATOM 700 N N . ALA A 1 87 ? 21.095 3.179 -31.295 1.00 49.12 87 ALA A N 1
ATOM 701 C CA . ALA A 1 87 ? 20.500 4.174 -32.163 1.00 49.12 87 ALA A CA 1
ATOM 702 C C . ALA A 1 87 ? 21.275 5.501 -32.181 1.00 49.12 87 ALA A C 1
ATOM 704 O O . ALA A 1 87 ? 21.367 6.207 -31.180 1.00 49.12 87 ALA A O 1
ATOM 705 N N . ASN A 1 88 ? 21.644 5.934 -33.393 1.00 50.09 88 ASN A N 1
ATOM 706 C CA . ASN A 1 88 ? 21.811 7.343 -33.799 1.00 50.09 88 ASN A CA 1
ATOM 707 C C . ASN A 1 88 ? 20.518 8.182 -33.605 1.00 50.09 88 ASN A C 1
ATOM 709 O O . ASN A 1 88 ? 20.337 9.226 -34.231 1.00 50.09 88 ASN A O 1
ATOM 713 N N . TYR A 1 89 ? 19.580 7.739 -32.766 1.00 46.06 89 TYR A N 1
ATOM 714 C CA . TYR A 1 89 ? 18.338 8.433 -32.481 1.00 46.06 89 TYR A CA 1
ATOM 715 C C . TYR A 1 89 ? 18.565 9.438 -31.356 1.00 46.06 89 TYR A C 1
ATOM 717 O O . TYR A 1 89 ? 18.322 9.188 -30.175 1.00 46.06 89 TYR A O 1
ATOM 725 N N . SER A 1 90 ? 18.957 10.645 -31.753 1.00 42.97 90 SER A N 1
ATOM 726 C CA . SER A 1 90 ? 18.675 11.853 -30.989 1.00 42.97 90 SER A CA 1
ATOM 727 C C . SER A 1 90 ? 17.161 12.102 -30.995 1.00 42.97 90 SER A C 1
ATOM 729 O O . SER A 1 90 ? 16.668 13.014 -31.662 1.00 42.97 90 SER A O 1
ATOM 731 N N . ILE A 1 91 ? 16.378 11.289 -30.281 1.00 47.03 91 ILE A N 1
ATOM 732 C CA . ILE A 1 91 ? 15.020 11.710 -29.946 1.00 47.03 91 ILE A CA 1
ATOM 733 C C . ILE A 1 91 ? 15.181 12.819 -28.908 1.00 47.03 91 ILE A C 1
ATOM 735 O O . ILE A 1 91 ? 15.353 12.573 -27.714 1.00 47.03 91 ILE A O 1
ATOM 739 N N . ASN A 1 92 ? 15.127 14.060 -29.391 1.00 46.84 92 ASN A N 1
ATOM 740 C CA . ASN A 1 92 ? 15.046 15.305 -28.626 1.00 46.84 92 ASN A CA 1
ATOM 741 C C . ASN A 1 92 ? 13.740 15.403 -27.802 1.00 46.84 92 ASN A C 1
ATOM 743 O O . ASN A 1 92 ? 13.159 16.473 -27.670 1.00 46.84 92 ASN A O 1
ATOM 747 N N . PHE A 1 93 ? 13.265 14.314 -27.191 1.00 44.78 93 PHE A N 1
ATOM 748 C CA . PHE A 1 93 ? 12.141 14.363 -26.248 1.00 44.78 93 PHE A CA 1
ATOM 749 C C . PHE A 1 93 ? 12.520 15.079 -24.943 1.00 44.78 93 PHE A C 1
ATOM 751 O O . PHE A 1 93 ? 11.653 15.542 -24.207 1.00 44.78 93 PHE A O 1
ATOM 758 N N . LYS A 1 94 ? 13.826 15.233 -24.680 1.00 49.09 94 LYS A N 1
ATOM 759 C CA . LYS A 1 94 ? 14.360 15.990 -23.540 1.00 49.09 94 LYS A CA 1
ATOM 760 C C . LYS A 1 94 ? 14.128 17.505 -23.620 1.00 49.09 94 LYS A C 1
ATOM 762 O O . LYS A 1 94 ? 14.375 18.180 -22.629 1.00 49.09 94 LYS A O 1
ATOM 767 N N . GLN A 1 95 ? 13.686 18.059 -24.754 1.00 52.72 95 GLN A N 1
ATOM 768 C CA . GLN A 1 95 ? 13.580 19.518 -24.910 1.00 52.72 95 GLN A CA 1
ATOM 769 C C . GLN A 1 95 ? 12.242 20.134 -24.474 1.00 52.72 95 GLN A C 1
ATOM 771 O O . GLN A 1 95 ? 12.178 21.353 -24.359 1.00 52.72 95 GLN A O 1
ATOM 776 N N . ALA A 1 96 ? 11.199 19.348 -24.177 1.00 56.88 96 ALA A N 1
ATOM 777 C CA . ALA A 1 96 ? 9.882 19.911 -23.839 1.00 56.88 96 ALA A CA 1
ATOM 778 C C . ALA A 1 96 ? 9.446 19.723 -22.376 1.00 56.88 96 ALA A C 1
ATOM 780 O O . ALA A 1 96 ? 8.613 20.487 -21.895 1.00 56.88 96 ALA A O 1
ATOM 781 N N . ILE A 1 97 ? 9.991 18.737 -21.653 1.00 65.12 97 ILE A N 1
ATOM 782 C CA . ILE A 1 97 ? 9.562 18.439 -20.280 1.00 65.12 97 ILE A CA 1
ATOM 783 C C . ILE A 1 97 ? 10.703 18.760 -19.312 1.00 65.12 97 ILE A C 1
ATOM 785 O O . ILE A 1 97 ? 11.750 18.112 -19.359 1.00 65.12 97 ILE A O 1
ATOM 789 N N . PRO A 1 98 ? 10.520 19.740 -18.415 1.00 77.88 98 PRO A N 1
ATOM 790 C CA . PRO A 1 98 ? 11.457 19.990 -17.336 1.00 77.88 98 PRO A CA 1
ATOM 791 C C . PRO A 1 98 ? 11.723 18.720 -16.518 1.00 77.88 98 PRO A C 1
ATOM 793 O O . PRO A 1 98 ? 10.786 18.034 -16.114 1.00 77.88 98 PRO A O 1
ATOM 796 N N . ALA A 1 99 ? 12.991 18.438 -16.208 1.00 74.44 99 ALA A N 1
ATOM 797 C CA . ALA A 1 99 ? 13.401 17.229 -15.482 1.00 74.44 99 ALA A CA 1
ATOM 798 C C . ALA A 1 99 ? 12.654 17.020 -14.145 1.00 74.44 99 ALA A C 1
ATOM 800 O O . ALA A 1 99 ? 12.440 15.887 -13.716 1.00 74.44 99 ALA A O 1
ATOM 801 N N . TYR A 1 100 ? 12.211 18.107 -13.500 1.00 75.25 100 TYR A N 1
ATOM 802 C CA . TYR A 1 100 ? 11.409 18.030 -12.280 1.00 75.25 100 TYR A CA 1
ATOM 803 C C . TYR A 1 100 ? 9.995 17.476 -12.529 1.00 75.25 100 TYR A C 1
ATOM 805 O O . TYR A 1 100 ? 9.500 16.716 -11.704 1.00 75.25 100 TYR A O 1
ATOM 813 N N . LEU A 1 101 ? 9.353 17.792 -13.661 1.00 80.31 101 LEU A N 1
ATOM 814 C CA . LEU A 1 101 ? 8.036 17.247 -14.021 1.00 80.31 101 LEU A CA 1
ATOM 815 C C . LEU A 1 101 ? 8.129 15.758 -14.342 1.00 80.31 101 LEU A C 1
ATOM 817 O O . LEU A 1 101 ? 7.293 14.982 -13.893 1.00 80.31 101 LEU A O 1
ATOM 821 N N . GLU A 1 102 ? 9.176 15.346 -15.055 1.00 76.75 102 GLU A N 1
ATOM 822 C CA . GLU A 1 102 ? 9.452 13.933 -15.326 1.00 76.75 102 GLU A CA 1
ATOM 823 C C . GLU A 1 102 ? 9.642 13.143 -14.022 1.00 76.75 102 GLU A C 1
ATOM 825 O O . GLU A 1 102 ? 9.086 12.054 -13.862 1.00 76.75 102 GLU A O 1
ATOM 830 N N . PHE A 1 103 ? 10.371 13.712 -13.058 1.00 78.44 103 PHE A N 1
ATOM 831 C CA . PHE A 1 103 ? 10.525 13.121 -11.733 1.00 78.44 103 PHE A CA 1
ATOM 832 C C . PHE A 1 103 ? 9.190 13.037 -10.982 1.00 78.44 103 PHE A C 1
ATOM 834 O O . PHE A 1 103 ? 8.852 11.966 -10.483 1.00 78.44 103 PHE A O 1
ATOM 841 N N . LEU A 1 104 ? 8.407 14.123 -10.952 1.00 80.88 104 LEU A N 1
ATOM 842 C CA . LEU A 1 104 ? 7.095 14.160 -10.297 1.00 80.88 104 LEU A CA 1
ATOM 843 C C . LEU A 1 104 ? 6.133 13.119 -10.877 1.00 80.88 104 LEU A C 1
ATOM 845 O O . LEU A 1 104 ? 5.490 12.393 -10.122 1.00 80.88 104 LEU A O 1
ATOM 849 N N . VAL A 1 105 ? 6.069 12.996 -12.204 1.00 82.44 105 VAL A N 1
ATOM 850 C CA . VAL A 1 105 ? 5.241 11.986 -12.875 1.00 82.44 105 VAL A CA 1
ATOM 851 C C . VAL A 1 105 ? 5.691 10.580 -12.480 1.00 82.44 105 VAL A C 1
ATOM 853 O O . VAL A 1 105 ? 4.844 9.752 -12.146 1.00 82.44 105 VAL A O 1
ATOM 856 N N . ARG A 1 106 ? 7.002 10.313 -12.417 1.00 81.38 106 ARG A N 1
ATOM 857 C CA . ARG A 1 106 ? 7.527 9.003 -11.995 1.00 81.38 106 ARG A CA 1
ATOM 858 C C . ARG A 1 106 ? 7.125 8.625 -10.578 1.00 81.38 106 ARG A C 1
ATOM 860 O O . ARG A 1 106 ? 6.687 7.500 -10.359 1.00 81.38 106 ARG A O 1
ATOM 867 N N . ILE A 1 107 ? 7.255 9.546 -9.627 1.00 87.25 107 ILE A N 1
ATOM 868 C CA . ILE A 1 107 ? 6.940 9.255 -8.222 1.00 87.25 107 ILE A CA 1
ATOM 869 C C . ILE A 1 107 ? 5.442 9.338 -7.911 1.00 87.25 107 ILE A C 1
ATOM 871 O O . ILE A 1 107 ? 5.022 8.874 -6.849 1.00 87.25 107 ILE A O 1
ATOM 875 N N . SER A 1 108 ? 4.628 9.919 -8.799 1.00 87.44 108 SER A N 1
ATOM 876 C CA . SER A 1 108 ? 3.199 10.152 -8.553 1.00 87.44 108 SER A CA 1
ATOM 877 C C . SER A 1 108 ? 2.442 8.859 -8.240 1.00 87.44 108 SER A C 1
ATOM 879 O O . SER A 1 108 ? 1.698 8.819 -7.263 1.00 87.44 108 SER A O 1
ATOM 881 N N . GLY A 1 109 ? 2.697 7.777 -8.984 1.00 84.75 109 GLY A N 1
ATOM 882 C CA . GLY A 1 109 ? 2.024 6.490 -8.784 1.00 84.75 109 GLY A CA 1
ATOM 883 C C . GLY A 1 109 ? 2.349 5.841 -7.435 1.00 84.75 109 GLY A C 1
ATOM 884 O O . GLY A 1 109 ? 1.445 5.491 -6.677 1.00 84.75 109 GLY A O 1
ATOM 885 N N . VAL A 1 110 ? 3.636 5.740 -7.079 1.00 90.19 110 VAL A N 1
ATOM 886 C CA . VAL A 1 110 ? 4.058 5.181 -5.779 1.00 90.19 110 VAL A CA 1
ATOM 887 C C . VAL A 1 110 ? 3.609 6.055 -4.604 1.00 90.19 110 VAL A C 1
ATOM 889 O O . VAL A 1 110 ? 3.180 5.533 -3.571 1.00 90.19 110 VAL A O 1
ATOM 892 N N . SER A 1 111 ? 3.640 7.380 -4.767 1.00 92.06 111 SER A N 1
ATOM 893 C CA . SER A 1 111 ? 3.162 8.320 -3.749 1.00 92.06 111 SER A CA 1
ATOM 894 C C . SER A 1 111 ? 1.656 8.182 -3.543 1.00 92.06 111 SER A C 1
ATOM 896 O O . SER A 1 111 ? 1.204 8.107 -2.402 1.00 92.06 111 SER A O 1
ATOM 898 N N . PHE A 1 112 ? 0.883 8.066 -4.627 1.00 93.31 112 PHE A N 1
ATOM 899 C CA . PHE A 1 112 ? -0.559 7.847 -4.566 1.00 93.31 112 PHE A CA 1
ATOM 900 C C . PHE A 1 112 ? -0.901 6.561 -3.805 1.00 93.31 112 PHE A C 1
ATOM 902 O O . PHE A 1 112 ? -1.669 6.607 -2.845 1.00 93.31 112 PHE A O 1
ATOM 909 N N . TYR A 1 113 ? -0.276 5.429 -4.148 1.00 92.44 113 TYR A N 1
ATOM 910 C CA . TYR A 1 113 ? -0.504 4.173 -3.426 1.00 92.44 113 TYR A CA 1
ATOM 911 C C . TYR A 1 113 ? -0.084 4.244 -1.958 1.00 92.44 113 TYR A C 1
ATOM 913 O O . TYR A 1 113 ? -0.792 3.726 -1.097 1.00 92.44 113 TYR A O 1
ATOM 921 N N . THR A 1 114 ? 1.015 4.936 -1.650 1.00 94.44 114 THR A N 1
ATOM 922 C CA . THR A 1 114 ? 1.444 5.164 -0.263 1.00 94.44 114 THR A CA 1
ATOM 923 C C . THR A 1 114 ? 0.375 5.928 0.523 1.00 94.44 114 THR A C 1
ATOM 925 O O . THR A 1 114 ? 0.001 5.507 1.617 1.00 94.44 114 THR A O 1
ATOM 928 N N . VAL A 1 115 ? -0.168 7.012 -0.043 1.00 95.56 115 VAL A N 1
ATOM 929 C CA . VAL A 1 115 ? -1.235 7.807 0.586 1.00 95.56 115 VAL A CA 1
ATOM 930 C C . VAL A 1 115 ? -2.502 6.978 0.786 1.00 95.56 115 VAL A C 1
ATOM 932 O O . VAL A 1 115 ? -3.095 7.029 1.861 1.00 95.56 115 VAL A O 1
ATOM 935 N N . VAL A 1 116 ? -2.896 6.180 -0.208 1.00 93.88 116 VAL A N 1
ATOM 936 C CA . VAL A 1 116 ? -4.073 5.303 -0.118 1.00 93.88 116 VAL A CA 1
ATOM 937 C C . VAL A 1 116 ? -3.900 4.263 0.992 1.00 93.88 116 VAL A C 1
ATOM 939 O O . VAL A 1 116 ? -4.780 4.133 1.844 1.00 93.88 116 VAL A O 1
ATOM 942 N N . ILE A 1 117 ? -2.757 3.569 1.047 1.00 94.31 117 ILE A N 1
ATOM 943 C CA . ILE A 1 117 ? -2.460 2.578 2.094 1.00 94.31 117 ILE A CA 1
ATOM 944 C C . ILE A 1 117 ? -2.491 3.225 3.485 1.00 94.31 117 ILE A C 1
ATOM 946 O O . ILE A 1 117 ? -3.160 2.711 4.383 1.00 94.31 117 ILE A O 1
ATOM 950 N N . LEU A 1 118 ? -1.824 4.371 3.658 1.00 95.12 118 LEU A N 1
ATOM 951 C CA . LEU A 1 118 ? -1.814 5.102 4.928 1.00 95.12 118 LEU A CA 1
ATOM 952 C C . LEU A 1 118 ? -3.217 5.559 5.335 1.00 95.12 118 LEU A C 1
ATOM 954 O O . LEU A 1 118 ? -3.605 5.386 6.488 1.00 95.12 118 LEU A O 1
ATOM 958 N N . GLY A 1 119 ? -3.992 6.103 4.396 1.00 93.81 119 GLY A N 1
ATOM 959 C CA . GLY A 1 119 ? -5.363 6.541 4.641 1.00 93.81 119 GLY A CA 1
ATOM 960 C C . GLY A 1 119 ? -6.243 5.401 5.153 1.00 93.81 119 GLY A C 1
ATOM 961 O O . GLY A 1 119 ? -6.924 5.556 6.167 1.00 93.81 119 GLY A O 1
ATOM 962 N N . MET A 1 120 ? -6.176 4.230 4.513 1.00 93.56 120 MET A N 1
ATOM 963 C CA . MET A 1 120 ? -6.934 3.050 4.941 1.00 93.56 120 MET A CA 1
ATOM 964 C C . MET A 1 120 ? -6.493 2.545 6.320 1.00 93.56 120 MET A C 1
ATOM 966 O O . MET A 1 120 ? -7.346 2.244 7.156 1.00 93.56 120 MET A O 1
ATOM 970 N N . ALA A 1 121 ? -5.185 2.515 6.590 1.00 93.44 121 ALA A N 1
ATOM 971 C CA . ALA A 1 121 ? -4.646 2.109 7.886 1.00 93.44 121 ALA A CA 1
ATOM 972 C C . ALA A 1 121 ? -5.106 3.041 9.019 1.00 93.44 121 ALA A C 1
ATOM 974 O O . ALA A 1 121 ? -5.550 2.580 10.070 1.00 93.44 121 ALA A O 1
ATOM 975 N N . ILE A 1 122 ? -5.057 4.359 8.792 1.00 94.31 122 ILE A N 1
ATOM 976 C CA . ILE A 1 122 ? -5.517 5.370 9.753 1.00 94.31 122 ILE A CA 1
ATOM 977 C C . ILE A 1 122 ? -7.008 5.190 10.048 1.00 94.31 122 ILE A C 1
ATOM 979 O O . ILE A 1 122 ? -7.412 5.231 11.211 1.00 94.31 122 ILE A O 1
ATOM 983 N N . ILE A 1 123 ? -7.829 4.965 9.016 1.00 93.25 123 ILE A N 1
ATOM 984 C CA . ILE A 1 123 ? -9.268 4.731 9.181 1.00 93.25 123 ILE A CA 1
ATOM 985 C C . ILE A 1 123 ? -9.514 3.459 10.002 1.00 93.25 123 ILE A C 1
ATOM 987 O O . ILE A 1 123 ? -10.279 3.509 10.966 1.00 93.25 123 ILE A O 1
ATOM 991 N N . ALA A 1 124 ? -8.843 2.351 9.677 1.00 92.00 124 ALA A N 1
ATOM 992 C CA . ALA A 1 124 ? -8.982 1.090 10.403 1.00 92.00 124 ALA A CA 1
ATOM 993 C C . ALA A 1 124 ? -8.587 1.232 11.884 1.00 92.00 124 ALA A C 1
ATOM 995 O O . ALA A 1 124 ? -9.342 0.835 12.771 1.00 92.00 124 ALA A O 1
ATOM 996 N N . ILE A 1 125 ? -7.452 1.877 12.174 1.00 93.50 125 ILE A N 1
ATOM 997 C CA . ILE A 1 125 ? -6.992 2.127 13.549 1.00 93.50 125 ILE A CA 1
ATOM 998 C C . ILE A 1 125 ? -7.974 3.029 14.303 1.00 93.50 125 ILE A C 1
ATOM 1000 O O . ILE A 1 125 ? -8.309 2.750 15.455 1.00 93.50 125 ILE A O 1
ATOM 1004 N N . LYS A 1 126 ? -8.476 4.094 13.664 1.00 93.88 126 LYS A N 1
ATOM 1005 C CA . LYS A 1 126 ? -9.467 4.991 14.272 1.00 93.88 126 LYS A CA 1
ATOM 1006 C C . LYS A 1 126 ? -10.743 4.238 14.646 1.00 93.88 126 LYS A C 1
ATOM 1008 O O . LYS A 1 126 ? -11.279 4.465 15.728 1.00 93.88 126 LYS A O 1
ATOM 1013 N N . ARG A 1 127 ? -11.219 3.346 13.778 1.00 91.94 127 ARG A N 1
ATOM 1014 C CA . ARG A 1 127 ? -12.398 2.518 14.053 1.00 91.94 127 ARG A CA 1
ATOM 1015 C C . ARG A 1 127 ? -12.170 1.559 15.223 1.00 91.94 127 ARG A C 1
ATOM 1017 O O . ARG A 1 127 ? -12.948 1.579 16.173 1.00 91.94 127 ARG A O 1
ATOM 1024 N N . LEU A 1 128 ? -11.046 0.838 15.227 1.00 92.44 128 LEU A N 1
ATOM 1025 C CA . LEU A 1 128 ? -10.651 -0.026 16.348 1.00 92.44 128 LEU A CA 1
ATOM 1026 C C . LEU A 1 128 ? -10.574 0.742 17.675 1.00 92.44 128 LEU A C 1
ATOM 1028 O O . LEU A 1 128 ? -10.980 0.225 18.714 1.00 92.44 128 LEU A O 1
ATOM 1032 N N . TYR A 1 129 ? -10.070 1.979 17.655 1.00 93.38 129 TYR A N 1
ATOM 1033 C CA . TYR A 1 129 ? -10.001 2.825 18.847 1.00 93.38 129 TYR A CA 1
ATOM 1034 C C . TYR A 1 129 ? -11.392 3.176 19.386 1.00 93.38 129 TYR A C 1
ATOM 1036 O O . TYR A 1 129 ? -11.624 3.073 20.592 1.00 93.38 129 TYR A O 1
ATOM 1044 N N . LEU A 1 130 ? -12.315 3.576 18.506 1.00 92.31 130 LEU A N 1
ATOM 1045 C CA . LEU A 1 130 ? -13.685 3.918 18.893 1.00 92.31 130 LEU A CA 1
ATOM 1046 C C . LEU A 1 130 ? -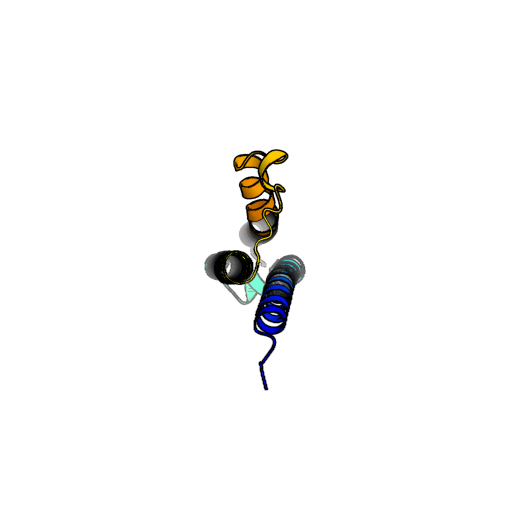14.419 2.706 19.477 1.00 92.31 130 LEU A C 1
ATOM 1048 O O . LEU A 1 130 ? -15.002 2.829 20.553 1.00 92.31 130 LEU A O 1
ATOM 1052 N N . GLN A 1 131 ? -14.304 1.540 18.837 1.00 91.50 131 GLN A N 1
ATOM 1053 C CA . GLN A 1 131 ? -14.911 0.302 19.328 1.00 91.50 131 GLN A CA 1
ATOM 1054 C C . GLN A 1 131 ? -14.327 -0.117 20.684 1.00 91.50 131 GLN A C 1
ATOM 1056 O O . GLN A 1 131 ? -15.061 -0.436 21.615 1.00 91.50 131 GLN A O 1
ATOM 1061 N N . ASN A 1 132 ? -13.001 -0.060 20.846 1.00 91.56 132 ASN A N 1
ATOM 1062 C CA . ASN A 1 132 ? -12.367 -0.379 22.124 1.00 91.56 132 ASN A CA 1
ATOM 1063 C C . ASN A 1 132 ? -12.809 0.587 23.236 1.00 91.56 132 ASN A C 1
ATOM 1065 O O . ASN A 1 132 ? -13.007 0.169 24.373 1.00 91.56 132 ASN A O 1
ATOM 1069 N N . LYS A 1 133 ? -12.980 1.878 22.923 1.00 91.75 133 LYS A N 1
ATOM 1070 C CA . LYS A 1 133 ? -13.492 2.865 23.882 1.00 91.75 133 LYS A CA 1
ATOM 1071 C C . LYS A 1 133 ? -14.922 2.533 24.326 1.00 91.75 133 LYS A C 1
ATOM 1073 O O . LYS A 1 133 ? -15.212 2.680 25.509 1.00 91.75 133 LYS A O 1
ATOM 1078 N N . GLN A 1 134 ? -15.781 2.084 23.411 1.00 90.19 134 GLN A N 1
ATOM 1079 C CA . GLN A 1 134 ? -17.144 1.648 23.732 1.00 90.19 134 GLN A CA 1
ATOM 1080 C C . GLN A 1 134 ? -17.139 0.403 24.629 1.00 90.19 134 GLN A C 1
ATOM 1082 O O . GLN A 1 134 ? -17.745 0.435 25.694 1.00 90.19 134 GLN A O 1
ATOM 1087 N N . ASN A 1 135 ? -16.359 -0.626 24.282 1.00 86.81 135 ASN A N 1
ATOM 1088 C CA . ASN A 1 135 ? -16.258 -1.862 25.072 1.00 86.81 135 ASN A CA 1
ATOM 1089 C C . ASN A 1 135 ? -15.751 -1.627 26.511 1.00 86.81 135 ASN A C 1
ATOM 1091 O O . ASN A 1 135 ? -16.090 -2.375 27.420 1.00 86.81 135 ASN A O 1
ATOM 1095 N N . VAL A 1 136 ? -14.914 -0.605 26.732 1.00 87.56 136 VAL A N 1
ATOM 1096 C CA . VAL A 1 136 ? -14.433 -0.235 28.078 1.00 87.56 136 VAL A CA 1
ATOM 1097 C C . VAL A 1 136 ? -15.479 0.567 28.863 1.00 87.56 136 VAL A C 1
ATOM 1099 O O . VAL A 1 136 ? -15.509 0.483 30.088 1.00 87.56 136 VAL A O 1
ATOM 1102 N N . ALA A 1 137 ? -16.309 1.362 28.183 1.00 86.25 137 ALA A N 1
ATOM 1103 C CA . ALA A 1 137 ? -17.355 2.166 28.817 1.00 86.25 137 ALA A CA 1
ATOM 1104 C C . ALA A 1 137 ? -18.583 1.331 29.212 1.00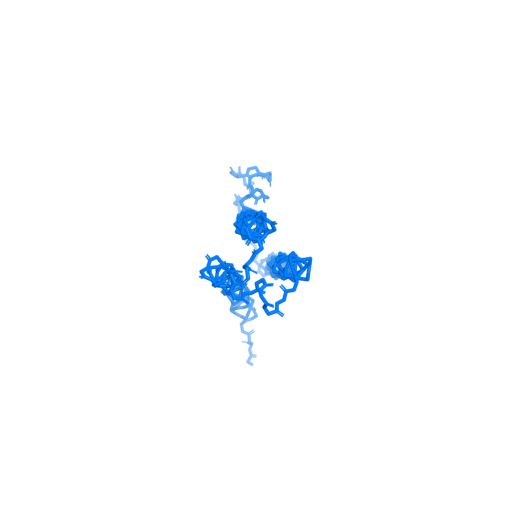 86.25 137 ALA A C 1
ATOM 1106 O O . ALA A 1 137 ? -19.225 1.630 30.216 1.00 86.25 137 ALA A O 1
ATOM 1107 N N . GLU A 1 138 ? -18.874 0.280 28.449 1.00 82.06 138 GLU A N 1
ATOM 1108 C CA . GLU A 1 138 ? -19.963 -0.665 28.690 1.00 82.06 138 GLU A CA 1
ATOM 1109 C C . GLU A 1 138 ? -19.380 -2.072 28.886 1.00 82.06 138 GLU A C 1
ATOM 1111 O O . GLU A 1 138 ? -19.479 -2.909 27.985 1.00 82.06 138 GLU A O 1
ATOM 1116 N N . PRO A 1 139 ? -18.721 -2.356 30.029 1.00 67.62 139 PRO A N 1
ATOM 1117 C CA . PRO A 1 139 ? -18.288 -3.713 30.318 1.00 67.62 139 PRO A CA 1
ATOM 1118 C C . PRO A 1 139 ? -19.543 -4.585 30.378 1.00 67.62 139 PRO A C 1
ATOM 1120 O O . PRO A 1 139 ? -20.411 -4.365 31.222 1.00 67.62 139 PRO A O 1
ATOM 1123 N N . SER A 1 140 ? -19.659 -5.522 29.436 1.00 64.69 140 SER A N 1
ATOM 1124 C CA . SER A 1 140 ? -20.732 -6.515 29.395 1.00 64.69 140 SER A CA 1
ATOM 1125 C C . SER A 1 140 ? -20.911 -7.120 30.790 1.00 64.69 140 SER A C 1
ATOM 1127 O O . SER A 1 140 ? -19.949 -7.669 31.334 1.00 64.69 140 SER A O 1
ATOM 1129 N N . ALA A 1 141 ? -22.106 -6.917 31.355 1.00 52.75 141 ALA A N 1
ATOM 1130 C CA . ALA A 1 141 ? -22.505 -7.330 32.700 1.00 52.75 141 ALA A CA 1
ATOM 1131 C C . ALA A 1 141 ? -22.456 -8.850 32.900 1.00 52.75 141 ALA A C 1
ATOM 1133 O O . ALA A 1 141 ? -22.720 -9.583 31.918 1.00 52.75 141 ALA A O 1
#

pLDDT: mean 82.88, std 13.58, range [41.16, 95.56]

Organism: Desulforapulum autotrophicum (strain ATCC 43914 / DSM 3382 / VKM B-1955 / HRM2) (NCBI:txid177437)